Protein AF-A0A926EF50-F1 (afdb_monomer_lite)

Sequence (91 aa):
MVILTIMAIGMLIGGWIFPQKWHTYNNKLQVVSIVILIFCMGVNLGSNDDFMSQLPRMGLKGFIFAIIPILLSVGVVYLLTKHLMKERKND

Structure (mmCIF, N/CA/C/O backbone):
data_AF-A0A926EF50-F1
#
_entry.id   AF-A0A926EF50-F1
#
loop_
_atom_site.group_PDB
_atom_site.id
_atom_site.type_symbol
_atom_site.label_atom_id
_atom_site.label_alt_id
_atom_site.label_comp_id
_atom_site.label_asym_id
_atom_site.label_entity_id
_atom_site.label_seq_id
_atom_site.pdbx_PDB_ins_code
_atom_site.Cartn_x
_atom_site.Cartn_y
_atom_site.Cartn_z
_atom_site.occupancy
_atom_site.B_iso_or_equiv
_atom_site.auth_seq_id
_atom_site.auth_comp_id
_atom_site.auth_asym_id
_atom_site.auth_atom_id
_atom_site.pdbx_PDB_model_num
ATOM 1 N N . MET A 1 1 ? -15.033 -20.368 -3.364 1.00 86.12 1 MET A N 1
ATOM 2 C CA . MET A 1 1 ? -15.902 -20.685 -2.207 1.00 86.12 1 MET A CA 1
ATOM 3 C C . MET A 1 1 ? -15.120 -20.744 -0.904 1.00 86.12 1 MET A C 1
ATOM 5 O O . MET A 1 1 ? -15.417 -19.943 -0.035 1.00 86.12 1 MET A O 1
ATOM 9 N N . VAL A 1 2 ? -14.063 -21.560 -0.804 1.00 92.38 2 VAL A N 1
ATOM 10 C CA . VAL A 1 2 ? -13.235 -21.689 0.417 1.00 92.38 2 VAL A CA 1
ATOM 11 C C . VAL A 1 2 ? -12.735 -20.342 0.966 1.00 92.38 2 VAL A C 1
ATOM 13 O O . VAL A 1 2 ? -12.896 -20.065 2.146 1.00 92.38 2 VAL A O 1
ATOM 16 N N . ILE A 1 3 ? -12.210 -19.462 0.108 1.00 90.00 3 ILE A N 1
ATOM 17 C CA . ILE A 1 3 ? -11.657 -18.159 0.524 1.00 90.00 3 ILE A CA 1
ATOM 18 C C . ILE A 1 3 ? -12.739 -17.261 1.150 1.00 90.00 3 ILE A C 1
ATOM 20 O O . ILE A 1 3 ? -12.520 -16.672 2.202 1.00 90.00 3 ILE A O 1
ATOM 24 N N . LEU A 1 4 ? -13.932 -17.213 0.544 1.00 90.31 4 LEU A N 1
ATOM 25 C CA . LEU A 1 4 ? -15.066 -16.438 1.060 1.00 90.31 4 LEU A CA 1
ATOM 26 C C . LEU A 1 4 ? -15.524 -16.969 2.423 1.00 90.31 4 LEU A C 1
ATOM 28 O O . LEU A 1 4 ? -15.806 -16.183 3.322 1.00 90.31 4 LEU A O 1
ATOM 32 N N . THR A 1 5 ? -15.540 -18.293 2.600 1.00 90.75 5 THR A N 1
ATOM 33 C CA . THR A 1 5 ? -15.877 -18.931 3.879 1.00 90.75 5 THR A CA 1
ATOM 34 C C . THR A 1 5 ? -14.865 -18.574 4.968 1.00 90.75 5 THR A C 1
ATOM 36 O O . THR A 1 5 ? -15.263 -18.217 6.073 1.00 90.75 5 THR A O 1
ATOM 39 N N . ILE A 1 6 ? -13.565 -18.599 4.659 1.00 89.94 6 ILE A N 1
ATOM 40 C CA . ILE A 1 6 ? -12.512 -18.244 5.622 1.00 89.94 6 ILE A CA 1
ATOM 41 C C . ILE A 1 6 ? -12.599 -16.756 5.999 1.00 89.94 6 ILE A C 1
ATOM 43 O O . ILE A 1 6 ? -12.484 -16.422 7.177 1.00 89.94 6 ILE A O 1
ATOM 47 N N . MET A 1 7 ? -12.871 -15.866 5.036 1.00 88.88 7 MET A N 1
ATOM 48 C CA . MET A 1 7 ? -13.080 -14.437 5.309 1.00 88.88 7 MET A CA 1
ATOM 49 C C . MET A 1 7 ? -14.312 -14.193 6.191 1.00 88.88 7 MET A C 1
ATOM 51 O O . MET A 1 7 ? -14.239 -13.399 7.128 1.00 88.88 7 MET A O 1
ATOM 55 N N . ALA A 1 8 ? -15.422 -14.892 5.933 1.00 87.31 8 ALA A N 1
ATOM 56 C CA . ALA A 1 8 ? -16.641 -14.777 6.733 1.00 87.31 8 ALA A CA 1
ATOM 57 C C . ALA A 1 8 ? -16.419 -15.242 8.183 1.00 87.31 8 ALA A C 1
ATOM 59 O O . ALA A 1 8 ? -16.800 -14.546 9.123 1.00 87.31 8 ALA A O 1
ATOM 60 N N . ILE A 1 9 ? -15.740 -16.377 8.372 1.00 89.12 9 ILE A N 1
ATOM 61 C CA . ILE A 1 9 ? -15.395 -16.896 9.702 1.00 89.12 9 ILE A CA 1
ATOM 62 C C . ILE A 1 9 ? -14.440 -15.935 10.426 1.00 89.12 9 ILE A C 1
ATOM 64 O O . ILE A 1 9 ? -14.662 -15.619 11.594 1.00 89.12 9 ILE A O 1
ATOM 68 N N . GLY A 1 10 ? -13.424 -15.412 9.733 1.00 83.88 10 GLY A N 1
ATOM 69 C CA . GLY A 1 10 ? -12.488 -14.435 10.295 1.00 83.88 10 GLY A CA 1
ATOM 70 C C . GLY A 1 10 ? -13.170 -13.144 10.762 1.00 83.88 10 GLY A C 1
ATOM 71 O O . GLY A 1 10 ? -12.846 -12.637 11.834 1.00 83.88 10 GLY A O 1
ATOM 72 N N . MET A 1 11 ? -14.158 -12.647 10.010 1.00 82.69 11 MET A N 1
ATOM 73 C CA . MET A 1 11 ? -14.942 -11.463 10.379 1.00 82.69 11 MET A CA 1
ATOM 74 C C . MET A 1 11 ? -15.833 -11.713 11.608 1.00 82.69 11 MET A C 1
ATOM 76 O O . MET A 1 11 ? -15.883 -10.872 12.506 1.00 82.69 11 MET A O 1
ATOM 80 N N . LEU A 1 12 ? -16.488 -12.877 11.687 1.00 82.69 12 LEU A N 1
ATOM 81 C CA . LEU A 1 12 ? -17.336 -13.255 12.826 1.00 82.69 12 LEU A CA 1
ATOM 82 C C . LEU A 1 12 ? -16.527 -13.423 14.119 1.00 82.69 12 LEU A C 1
ATOM 84 O O . LEU A 1 12 ? -16.922 -12.919 15.170 1.00 82.69 12 LEU A O 1
ATOM 88 N N . ILE A 1 13 ? -15.370 -14.084 14.039 1.00 78.38 13 ILE A N 1
ATOM 89 C CA . ILE A 1 13 ? -14.472 -14.276 15.187 1.00 78.38 13 ILE A CA 1
ATOM 90 C C . ILE A 1 13 ? -13.853 -12.938 15.612 1.00 78.38 13 ILE A C 1
ATOM 92 O O . ILE A 1 13 ? -13.800 -12.635 16.805 1.00 78.38 13 ILE A O 1
ATOM 96 N N . GLY A 1 14 ? -13.441 -12.106 14.649 1.00 73.94 14 GLY A N 1
ATOM 97 C CA . GLY A 1 14 ? -12.914 -10.767 14.912 1.00 73.94 14 GLY A CA 1
ATOM 98 C C . GLY A 1 14 ? -13.915 -9.859 15.633 1.00 73.94 14 GLY A C 1
ATOM 99 O O . GLY A 1 14 ? -13.523 -9.129 16.536 1.00 73.94 14 GLY A O 1
ATOM 100 N N . GLY A 1 15 ? -15.206 -9.941 15.298 1.00 70.94 15 GLY A N 1
ATOM 101 C CA . GLY A 1 15 ? -16.255 -9.142 15.941 1.00 70.94 15 GLY A CA 1
ATOM 102 C C . GLY A 1 15 ? -16.635 -9.589 17.359 1.00 70.94 15 GLY A C 1
ATOM 103 O O . GLY A 1 15 ? -17.069 -8.762 18.155 1.00 70.94 15 GLY A O 1
ATOM 104 N N . TRP A 1 16 ? -16.466 -10.871 17.699 1.00 65.06 16 TRP A N 1
ATOM 105 C CA . TRP A 1 16 ? -16.944 -11.423 18.977 1.00 65.06 16 TRP A CA 1
ATOM 106 C C . TRP A 1 16 ? -15.870 -11.451 20.083 1.00 65.06 16 TRP A C 1
ATOM 108 O O . TRP A 1 16 ? -16.203 -11.433 21.265 1.00 65.06 16 TRP A O 1
ATOM 118 N N . ILE A 1 17 ? -14.578 -11.483 19.728 1.00 60.34 17 ILE A N 1
ATOM 119 C CA . ILE A 1 17 ? -13.484 -11.813 20.667 1.00 60.34 17 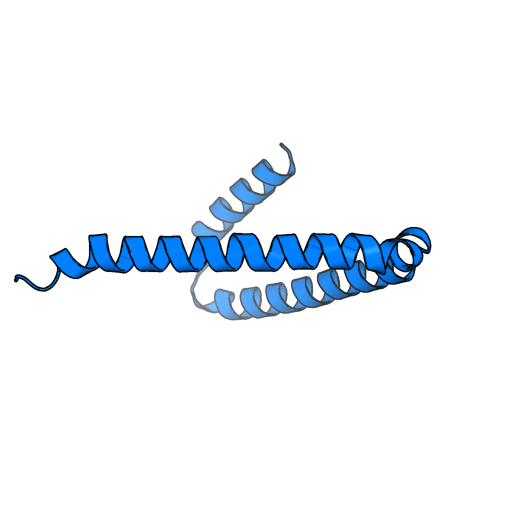ILE A CA 1
ATOM 120 C C . ILE A 1 17 ? -12.509 -10.655 20.964 1.00 60.34 17 ILE A C 1
ATOM 122 O O . ILE A 1 17 ? -11.664 -10.799 21.843 1.00 60.34 17 ILE A O 1
ATOM 126 N N . PHE A 1 18 ? -12.605 -9.495 20.301 1.00 57.03 18 PHE A N 1
ATOM 127 C CA . PHE A 1 18 ? -11.546 -8.469 20.342 1.00 57.03 18 PHE A CA 1
ATOM 128 C C . PHE A 1 18 ? -11.797 -7.265 21.278 1.00 57.03 18 PHE A C 1
ATOM 130 O O . PHE A 1 18 ? -12.373 -6.261 20.859 1.00 57.03 18 PHE A O 1
ATOM 137 N N . PRO A 1 19 ? -11.287 -7.266 22.529 1.00 58.72 19 PRO A N 1
ATOM 138 C CA . PRO A 1 19 ? -11.193 -6.056 23.340 1.00 58.72 19 PRO A CA 1
ATOM 139 C C . PRO A 1 19 ? -10.098 -5.109 22.810 1.00 58.72 19 PRO A C 1
ATOM 141 O O . PRO A 1 19 ? -9.015 -5.537 22.402 1.00 58.72 19 PRO A O 1
ATOM 144 N N . GLN A 1 20 ? -10.358 -3.799 22.900 1.00 57.88 20 GLN A N 1
ATOM 145 C CA . GLN A 1 20 ? -9.577 -2.665 22.358 1.00 57.88 20 GLN A CA 1
ATOM 146 C C . GLN A 1 20 ? -8.041 -2.750 22.542 1.00 57.88 20 GLN A C 1
ATOM 148 O O . GLN A 1 20 ? -7.283 -2.195 21.750 1.00 57.88 20 GLN A O 1
ATOM 153 N N . LYS A 1 21 ? -7.551 -3.461 23.568 1.00 57.91 21 LYS A N 1
ATOM 154 C CA . LYS A 1 21 ? -6.115 -3.593 23.880 1.00 57.91 21 LYS A CA 1
ATOM 155 C C . LYS A 1 21 ? -5.341 -4.509 22.919 1.00 57.91 21 LYS A C 1
ATOM 157 O O . LYS A 1 21 ? -4.139 -4.320 22.750 1.00 57.91 21 LYS A O 1
ATOM 162 N N . TRP A 1 22 ? -5.999 -5.473 22.272 1.00 59.38 22 TRP A N 1
ATOM 163 C CA . TRP A 1 22 ? -5.357 -6.401 21.324 1.00 59.38 22 TRP A CA 1
ATOM 164 C C . TRP A 1 22 ? -5.357 -5.894 19.877 1.00 59.38 22 TRP A C 1
ATOM 166 O O . TRP A 1 22 ? -4.662 -6.450 19.022 1.00 59.38 22 TRP A O 1
ATOM 176 N N . HIS A 1 23 ? -6.076 -4.802 19.608 1.00 61.91 23 HIS A N 1
ATOM 177 C CA . HIS A 1 23 ? -6.173 -4.195 18.283 1.00 61.91 23 HIS A CA 1
ATOM 178 C C . HIS A 1 23 ? -4.813 -3.675 17.786 1.00 61.91 23 HIS A C 1
ATOM 180 O O . HIS A 1 23 ? -4.470 -3.841 16.619 1.00 61.91 23 HIS A O 1
ATOM 186 N N . THR A 1 24 ? -3.986 -3.123 18.681 1.00 65.25 24 THR A N 1
ATOM 187 C CA . THR A 1 24 ? -2.637 -2.630 18.345 1.00 65.25 24 THR A CA 1
ATOM 188 C C . THR A 1 24 ? -1.677 -3.760 17.972 1.00 65.25 24 THR A C 1
ATOM 190 O O . THR A 1 24 ? -0.892 -3.619 17.034 1.00 65.25 24 THR A O 1
ATOM 193 N N . TYR A 1 25 ? -1.750 -4.898 18.671 1.00 74.06 25 TYR A N 1
ATOM 194 C CA . TYR A 1 25 ? -0.943 -6.078 18.348 1.00 74.06 25 TYR A CA 1
ATOM 195 C C . TYR A 1 25 ? -1.376 -6.710 17.028 1.00 74.06 25 TYR A C 1
ATOM 197 O O . TYR A 1 25 ? -0.522 -7.075 16.225 1.00 74.06 25 TYR A O 1
ATOM 205 N N . ASN A 1 26 ? -2.683 -6.774 16.771 1.00 80.31 26 ASN A N 1
ATOM 206 C CA . ASN A 1 26 ? -3.200 -7.316 15.518 1.00 80.31 26 ASN A CA 1
ATOM 207 C C . ASN A 1 26 ? -2.898 -6.412 14.335 1.00 80.31 26 ASN A C 1
ATOM 209 O O . ASN A 1 26 ? -2.500 -6.917 13.296 1.00 80.31 26 ASN A O 1
ATOM 213 N N . ASN A 1 27 ? -2.957 -5.092 14.511 1.00 80.06 27 ASN A N 1
ATOM 214 C CA . ASN A 1 27 ? -2.515 -4.160 13.482 1.00 80.06 27 ASN A CA 1
ATOM 215 C C . ASN A 1 27 ? -1.022 -4.349 13.156 1.00 80.06 27 ASN A C 1
ATOM 217 O O . ASN A 1 27 ? -0.646 -4.433 11.991 1.00 80.06 27 ASN A O 1
ATOM 221 N N . LYS A 1 28 ? -0.159 -4.499 14.174 1.00 85.88 28 LYS A N 1
ATOM 222 C CA . LYS A 1 28 ? 1.269 -4.793 13.953 1.00 85.88 28 LYS A CA 1
ATOM 223 C C . LYS A 1 28 ? 1.486 -6.127 13.238 1.00 85.88 28 LYS A C 1
ATOM 225 O O . LYS A 1 28 ? 2.241 -6.162 12.272 1.00 85.88 28 LYS A O 1
ATOM 230 N N . LEU A 1 29 ? 0.831 -7.199 13.686 1.00 87.94 29 LEU A N 1
ATOM 231 C CA . LEU A 1 29 ? 0.913 -8.512 13.040 1.00 87.94 29 LEU A CA 1
ATOM 232 C C . LEU A 1 29 ? 0.420 -8.455 11.594 1.00 87.94 29 LEU A C 1
ATOM 234 O O . LEU A 1 29 ? 1.111 -8.940 10.708 1.00 87.94 29 LEU A O 1
ATOM 238 N N . GLN A 1 30 ? -0.713 -7.800 11.345 1.00 89.69 30 GLN A N 1
ATOM 239 C CA . GLN A 1 30 ? -1.279 -7.633 10.011 1.00 89.69 30 GLN A CA 1
ATOM 240 C C . GLN A 1 30 ? -0.313 -6.899 9.081 1.00 89.69 30 GLN A C 1
ATOM 242 O O . GLN A 1 30 ? -0.071 -7.368 7.973 1.00 89.69 30 GLN A O 1
ATOM 247 N N . VAL A 1 31 ? 0.275 -5.785 9.524 1.00 93.44 31 VAL A N 1
ATOM 248 C CA . VAL A 1 31 ? 1.257 -5.042 8.722 1.00 93.44 31 VAL A CA 1
ATOM 249 C C . VAL A 1 31 ? 2.487 -5.903 8.432 1.00 93.44 31 VAL A C 1
ATOM 251 O O . VAL A 1 31 ? 2.914 -5.968 7.282 1.00 93.44 31 VAL A O 1
ATOM 254 N N . VAL A 1 32 ? 3.023 -6.617 9.427 1.00 95.19 32 VAL A N 1
ATOM 255 C CA . VAL A 1 32 ? 4.162 -7.532 9.227 1.00 95.19 32 VAL A CA 1
ATOM 256 C C . VAL A 1 32 ? 3.812 -8.629 8.219 1.00 95.19 32 VAL A C 1
ATOM 258 O O . VAL A 1 32 ? 4.584 -8.878 7.295 1.00 95.19 32 VAL A O 1
ATOM 261 N N . SER A 1 33 ? 2.633 -9.244 8.335 1.00 91.56 33 SER A N 1
ATOM 262 C CA . SER A 1 33 ? 2.162 -10.253 7.386 1.00 91.56 33 SER A CA 1
ATOM 263 C C . SER A 1 33 ? 1.997 -9.691 5.976 1.00 91.56 33 SER A C 1
ATOM 265 O O . SER A 1 33 ? 2.408 -10.347 5.024 1.00 91.56 33 SER A O 1
ATOM 267 N N . ILE A 1 34 ? 1.453 -8.479 5.824 1.00 95.69 34 ILE A N 1
ATOM 268 C CA . ILE A 1 34 ? 1.323 -7.809 4.522 1.00 95.69 34 ILE A CA 1
ATOM 269 C C . ILE A 1 34 ? 2.703 -7.571 3.908 1.00 95.69 34 ILE A C 1
ATOM 271 O O . ILE A 1 34 ? 2.895 -7.861 2.731 1.00 95.69 34 ILE A O 1
ATOM 275 N N . VAL A 1 35 ? 3.674 -7.096 4.690 1.00 96.25 35 VAL A N 1
ATOM 276 C CA . VAL A 1 35 ? 5.044 -6.869 4.206 1.00 96.25 35 VAL A CA 1
ATOM 277 C C . VAL A 1 35 ? 5.674 -8.174 3.721 1.00 96.25 35 VAL A C 1
ATOM 279 O O . VAL A 1 35 ? 6.210 -8.213 2.615 1.00 96.25 35 VAL A O 1
ATOM 282 N N . ILE A 1 36 ? 5.559 -9.254 4.501 1.00 96.25 36 ILE A N 1
ATOM 283 C CA . ILE A 1 36 ? 6.060 -10.580 4.110 1.00 96.25 36 ILE A CA 1
ATOM 284 C C . ILE A 1 36 ? 5.365 -11.060 2.828 1.00 96.25 36 ILE A C 1
ATOM 286 O O . ILE A 1 36 ? 6.026 -11.545 1.913 1.00 96.25 36 ILE A O 1
ATOM 290 N N . LEU A 1 37 ? 4.046 -10.889 2.725 1.00 94.31 37 LEU A N 1
ATOM 291 C CA . LEU A 1 37 ? 3.269 -11.320 1.563 1.00 94.31 37 LEU A CA 1
ATOM 292 C C . LEU A 1 37 ? 3.655 -10.549 0.290 1.00 94.31 37 LEU A C 1
ATOM 294 O O . LEU A 1 37 ? 3.856 -11.160 -0.759 1.00 94.31 37 LEU A O 1
ATOM 298 N N . ILE A 1 38 ? 3.798 -9.222 0.387 1.00 95.31 38 ILE A N 1
ATOM 299 C CA . ILE A 1 38 ? 4.251 -8.367 -0.719 1.00 95.31 38 ILE A CA 1
ATOM 300 C C . ILE A 1 38 ? 5.666 -8.766 -1.141 1.00 95.31 38 ILE A C 1
ATOM 302 O O . ILE A 1 38 ? 5.939 -8.865 -2.336 1.00 95.31 38 ILE A O 1
ATOM 306 N N . PHE A 1 39 ? 6.549 -9.049 -0.182 1.00 95.38 39 PHE A N 1
ATOM 307 C CA . PHE A 1 39 ? 7.897 -9.526 -0.472 1.00 95.38 39 PHE A CA 1
ATOM 308 C C . PHE A 1 39 ? 7.875 -10.858 -1.234 1.00 95.38 39 PHE A C 1
ATOM 310 O O . PHE A 1 39 ? 8.512 -10.974 -2.280 1.00 95.38 39 PHE A O 1
ATOM 317 N N . CYS A 1 40 ? 7.086 -11.836 -0.778 1.00 93.25 40 CYS A N 1
ATOM 318 C CA . CYS A 1 40 ? 6.910 -13.106 -1.482 1.00 93.25 40 CYS A CA 1
ATOM 319 C C . CYS A 1 40 ? 6.357 -12.915 -2.900 1.00 93.25 40 CYS A C 1
ATOM 321 O O . CYS A 1 40 ? 6.858 -13.546 -3.831 1.00 93.25 40 CYS A O 1
ATOM 323 N N . MET A 1 41 ? 5.369 -12.033 -3.088 1.00 90.81 41 MET A N 1
ATOM 324 C CA . MET A 1 41 ? 4.876 -11.683 -4.424 1.00 90.81 41 MET A CA 1
ATOM 325 C C . MET A 1 41 ? 5.981 -11.075 -5.294 1.00 90.81 41 MET A C 1
ATOM 327 O O . MET A 1 41 ? 6.129 -11.482 -6.441 1.00 90.81 41 MET A O 1
ATOM 331 N N . GLY A 1 42 ? 6.792 -10.160 -4.756 1.00 88.69 42 GLY A N 1
ATOM 332 C CA . GLY A 1 42 ? 7.919 -9.558 -5.473 1.00 88.69 42 GLY A CA 1
ATOM 333 C C . GLY A 1 42 ? 8.966 -10.583 -5.922 1.00 88.69 42 GLY A C 1
ATOM 334 O O . GLY A 1 42 ? 9.376 -10.569 -7.081 1.00 88.69 42 GLY A O 1
ATOM 335 N N . VAL A 1 43 ? 9.346 -11.516 -5.042 1.00 89.38 43 VAL A N 1
ATOM 336 C CA . VAL A 1 43 ? 10.269 -12.616 -5.379 1.00 89.38 43 VAL A CA 1
ATOM 337 C C . VAL A 1 43 ? 9.671 -13.526 -6.450 1.00 89.38 43 VAL A C 1
ATOM 339 O O . VAL A 1 43 ? 10.367 -13.901 -7.392 1.00 89.38 43 VAL A O 1
ATOM 342 N N . ASN A 1 44 ? 8.378 -13.848 -6.350 1.00 87.12 44 ASN A N 1
ATOM 343 C CA . ASN A 1 44 ? 7.701 -14.664 -7.354 1.00 87.12 44 ASN A CA 1
ATOM 344 C C . ASN A 1 44 ? 7.718 -13.963 -8.723 1.00 87.12 44 ASN A C 1
ATOM 346 O O . ASN A 1 44 ? 8.104 -14.569 -9.713 1.00 87.12 44 ASN A O 1
ATOM 350 N N . LEU A 1 45 ? 7.404 -12.666 -8.780 1.00 83.75 45 LEU A N 1
ATOM 351 C CA . LEU A 1 45 ? 7.434 -11.881 -10.021 1.00 83.75 45 LEU A CA 1
ATOM 352 C C . LEU A 1 45 ? 8.844 -11.782 -10.627 1.00 83.75 45 LEU A C 1
ATOM 354 O O . LEU A 1 45 ? 8.978 -11.850 -11.844 1.00 83.75 45 LEU A O 1
ATOM 358 N N . GLY A 1 46 ? 9.887 -11.663 -9.798 1.00 81.69 46 GLY A N 1
ATOM 359 C CA . GLY A 1 46 ? 11.282 -11.626 -10.253 1.00 81.69 46 GLY A CA 1
ATOM 360 C C . GLY A 1 46 ? 11.831 -12.976 -10.726 1.00 81.69 46 GLY A C 1
ATOM 361 O O . GLY A 1 46 ? 12.702 -13.001 -11.587 1.00 81.69 46 GLY A O 1
ATOM 362 N N . SER A 1 47 ? 11.316 -14.089 -10.195 1.00 79.50 47 SER A N 1
ATOM 363 C CA . SER A 1 47 ? 11.716 -15.448 -10.589 1.00 79.50 47 SER A CA 1
ATOM 364 C C . SER A 1 47 ? 10.985 -15.970 -11.834 1.00 79.50 47 SER A C 1
ATOM 366 O O . SER A 1 47 ? 11.310 -17.056 -12.308 1.00 79.50 47 SER A O 1
ATOM 368 N N . ASN A 1 48 ? 9.980 -15.248 -12.337 1.00 79.06 48 ASN A N 1
ATOM 369 C CA . ASN A 1 48 ? 9.231 -15.626 -13.532 1.00 79.06 48 ASN A CA 1
ATOM 370 C C . ASN A 1 48 ? 9.773 -14.864 -14.756 1.00 79.06 48 ASN A C 1
ATOM 372 O O . ASN A 1 48 ? 9.424 -13.701 -14.969 1.00 79.06 48 ASN A O 1
ATOM 376 N N . ASP A 1 49 ? 10.564 -15.525 -15.606 1.00 69.12 49 ASP A N 1
ATOM 377 C CA . ASP A 1 49 ? 11.096 -14.939 -16.855 1.00 69.12 49 ASP A CA 1
ATOM 378 C C . ASP A 1 49 ? 9.984 -14.486 -17.824 1.00 69.12 49 ASP A C 1
ATOM 380 O O . ASP A 1 49 ? 10.106 -13.484 -18.538 1.00 69.12 49 ASP A O 1
ATOM 384 N N . ASP A 1 50 ? 8.842 -15.176 -17.798 1.00 72.06 50 ASP A N 1
ATOM 385 C CA . ASP A 1 50 ? 7.623 -14.790 -18.514 1.00 72.06 50 ASP A CA 1
ATOM 386 C C . ASP A 1 50 ? 7.065 -13.442 -18.026 1.00 72.06 50 ASP A C 1
ATOM 388 O O . ASP A 1 50 ? 6.577 -12.638 -18.817 1.00 72.06 50 ASP A O 1
ATOM 392 N N . PHE A 1 51 ? 7.174 -13.140 -16.729 1.00 73.19 51 PHE A N 1
ATOM 393 C CA . PHE A 1 51 ? 6.729 -11.858 -16.188 1.00 73.19 51 PHE A CA 1
ATOM 394 C C . PHE A 1 51 ? 7.677 -10.723 -16.591 1.00 73.19 51 PHE A C 1
ATOM 396 O O . PHE A 1 51 ? 7.200 -9.654 -16.956 1.00 73.19 51 PHE A O 1
ATOM 403 N N . MET A 1 52 ? 8.996 -10.953 -16.597 1.00 72.06 52 MET A N 1
ATOM 404 C CA . MET A 1 52 ? 9.995 -9.964 -17.039 1.00 72.06 52 MET A CA 1
ATOM 405 C C . MET A 1 52 ? 9.918 -9.656 -18.539 1.00 72.06 52 MET A C 1
ATOM 407 O O . MET A 1 52 ? 10.012 -8.496 -18.942 1.00 72.06 52 MET A O 1
ATOM 411 N N . SER A 1 53 ? 9.685 -10.670 -19.371 1.00 75.12 53 SER A N 1
ATOM 412 C CA . SER A 1 53 ? 9.510 -10.487 -20.818 1.00 75.12 53 SER A CA 1
ATOM 413 C C . SER A 1 53 ? 8.151 -9.871 -21.178 1.00 75.12 53 SER A C 1
ATOM 415 O O . SER A 1 53 ? 8.061 -9.061 -22.103 1.00 75.12 53 SER A O 1
ATOM 417 N N . GLN A 1 54 ? 7.091 -10.183 -20.423 1.00 77.62 54 GLN A N 1
ATOM 418 C CA . GLN A 1 54 ? 5.756 -9.607 -20.619 1.00 77.62 54 GLN A CA 1
ATOM 419 C C . GLN A 1 54 ? 5.506 -8.322 -19.817 1.00 77.62 54 GLN A C 1
ATOM 421 O O . GLN A 1 54 ? 4.462 -7.689 -20.000 1.00 77.62 54 GLN A O 1
ATOM 426 N N . LEU A 1 55 ? 6.459 -7.883 -18.995 1.00 80.88 55 LEU A N 1
ATOM 427 C CA . LEU A 1 55 ? 6.383 -6.692 -18.146 1.00 80.88 55 LEU A CA 1
ATOM 428 C C . LEU A 1 55 ? 6.002 -5.413 -18.906 1.00 80.88 55 LEU A C 1
ATOM 430 O O . LEU A 1 55 ? 5.157 -4.675 -18.403 1.00 80.88 55 LEU A O 1
ATOM 434 N N . PRO A 1 56 ? 6.494 -5.153 -20.137 1.00 78.19 56 PRO A N 1
ATOM 435 C CA . PRO A 1 56 ? 6.048 -4.003 -20.925 1.00 78.19 56 PRO A CA 1
ATOM 436 C C . PRO A 1 56 ? 4.555 -4.078 -21.272 1.00 78.19 56 PRO A C 1
ATOM 438 O O . PRO A 1 56 ? 3.832 -3.085 -21.198 1.00 78.19 56 PRO A O 1
ATOM 441 N N . ARG A 1 57 ? 4.060 -5.273 -21.616 1.00 79.94 57 ARG A N 1
ATOM 442 C CA . ARG A 1 57 ? 2.665 -5.503 -22.020 1.00 79.94 57 ARG A CA 1
ATOM 443 C C . ARG A 1 57 ? 1.721 -5.529 -20.817 1.00 79.94 57 ARG A C 1
ATOM 445 O O . ARG A 1 57 ? 0.622 -4.977 -20.890 1.00 79.94 57 ARG A O 1
ATOM 452 N N . MET A 1 58 ? 2.140 -6.153 -19.719 1.00 81.31 58 MET A N 1
ATOM 453 C CA . MET A 1 58 ? 1.416 -6.173 -18.447 1.00 81.31 58 MET A CA 1
ATOM 454 C C . MET A 1 58 ? 1.441 -4.804 -17.767 1.00 81.31 58 MET A C 1
ATOM 456 O O . MET A 1 58 ? 0.420 -4.391 -17.232 1.00 81.31 58 MET A O 1
ATOM 460 N N . GLY A 1 59 ? 2.544 -4.062 -17.866 1.00 81.62 59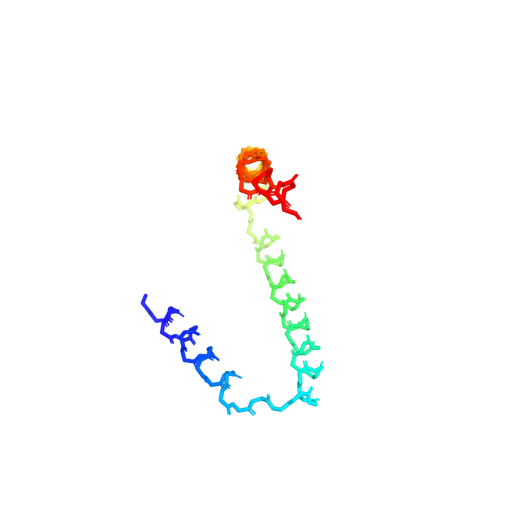 GLY A N 1
ATOM 461 C CA . GLY A 1 59 ? 2.681 -2.694 -17.375 1.00 81.62 59 GLY A CA 1
ATOM 462 C C . GLY A 1 59 ? 1.775 -1.718 -18.120 1.00 81.62 59 GLY A C 1
ATOM 463 O O . GLY A 1 59 ? 1.055 -0.961 -17.475 1.00 81.62 59 GLY A O 1
ATOM 464 N N . LEU A 1 60 ? 1.705 -1.791 -19.458 1.00 84.44 60 LEU A N 1
ATOM 465 C CA . LEU A 1 60 ? 0.767 -0.965 -20.233 1.00 84.44 60 LEU A CA 1
ATOM 466 C C . LEU A 1 60 ? -0.693 -1.260 -19.863 1.00 84.44 60 LEU A C 1
ATOM 468 O O . LEU A 1 60 ? -1.485 -0.345 -19.641 1.00 84.44 60 LEU A O 1
ATOM 472 N N . LYS A 1 61 ? -1.051 -2.548 -19.770 1.00 85.06 61 LYS A N 1
ATOM 473 C CA . LYS A 1 61 ? -2.390 -2.969 -19.336 1.00 85.06 61 LYS A CA 1
ATOM 474 C C . LYS A 1 61 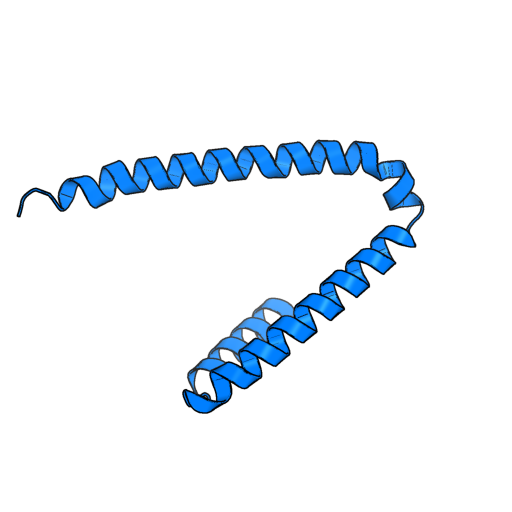? -2.674 -2.503 -17.909 1.00 85.06 61 LYS A C 1
ATOM 476 O O . LYS A 1 61 ? -3.733 -1.940 -17.670 1.00 85.06 61 LYS A O 1
ATOM 481 N N . GLY A 1 62 ? -1.732 -2.698 -16.990 1.00 88.62 62 GLY A N 1
ATOM 482 C CA . GLY A 1 62 ? -1.830 -2.291 -15.590 1.00 88.62 62 GLY A CA 1
ATOM 483 C C . GLY A 1 62 ? -1.980 -0.782 -15.428 1.00 88.62 62 GLY A C 1
ATOM 484 O O . GLY A 1 62 ? -2.788 -0.338 -14.624 1.00 88.62 62 GLY A O 1
ATOM 485 N N . PHE A 1 63 ? -1.288 0.011 -16.245 1.00 89.44 63 PHE A N 1
ATOM 486 C CA . PHE A 1 63 ? -1.414 1.466 -16.256 1.00 89.44 63 PHE A CA 1
ATOM 487 C C . PHE A 1 63 ? -2.818 1.916 -16.678 1.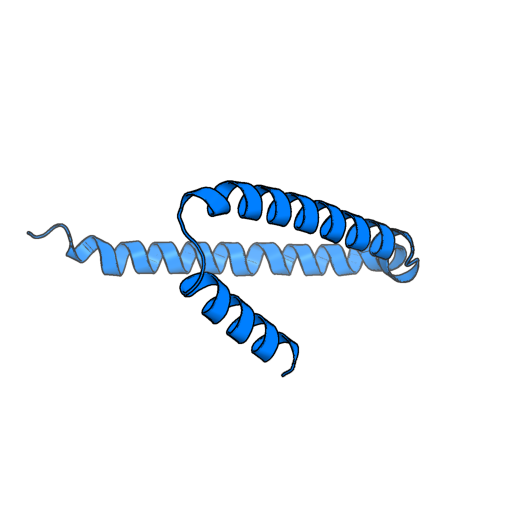00 89.44 63 PHE A C 1
ATOM 489 O O . PHE A 1 63 ? -3.441 2.735 -16.003 1.00 89.44 63 PHE A O 1
ATOM 496 N N . ILE A 1 64 ? -3.361 1.316 -17.741 1.00 92.38 64 ILE A N 1
ATOM 497 C CA . ILE A 1 64 ? -4.743 1.558 -18.180 1.00 92.38 64 ILE A CA 1
ATOM 498 C C . ILE A 1 64 ? -5.740 1.115 -17.091 1.00 92.38 64 ILE A C 1
ATOM 500 O O . ILE A 1 64 ? -6.661 1.861 -16.756 1.00 92.38 64 ILE A O 1
ATOM 504 N N . PHE A 1 65 ? -5.521 -0.058 -16.485 1.00 89.62 65 PHE A N 1
ATOM 505 C CA . PHE A 1 65 ? -6.310 -0.575 -15.361 1.00 89.62 65 PHE A CA 1
ATOM 506 C C . PHE A 1 65 ? -6.133 0.209 -14.059 1.00 89.62 65 PHE A C 1
ATOM 508 O O . PHE A 1 65 ? -6.948 0.037 -13.165 1.00 89.62 65 PHE A O 1
ATOM 515 N N . ALA A 1 66 ? -5.122 1.061 -13.922 1.00 92.00 66 ALA A N 1
ATOM 516 C CA . ALA A 1 66 ? -5.004 1.975 -12.796 1.00 92.00 66 ALA A CA 1
ATOM 517 C C . ALA A 1 66 ? -5.787 3.260 -13.086 1.00 92.00 66 ALA A C 1
ATOM 519 O O . ALA A 1 66 ? -6.665 3.642 -12.316 1.00 92.00 66 ALA A O 1
ATOM 520 N N . ILE A 1 67 ? -5.530 3.899 -14.230 1.00 94.25 67 ILE A N 1
ATOM 521 C CA . ILE A 1 67 ? -6.106 5.211 -14.551 1.00 94.25 67 ILE A CA 1
ATOM 522 C C . ILE A 1 67 ? -7.627 5.153 -14.689 1.00 94.25 67 ILE A C 1
ATOM 524 O O . ILE A 1 67 ? -8.315 5.993 -14.111 1.00 94.25 67 ILE A O 1
ATOM 528 N N . ILE A 1 68 ? -8.165 4.174 -15.423 1.00 94.38 68 ILE A N 1
ATOM 529 C CA . ILE A 1 68 ? -9.608 4.088 -15.686 1.00 94.38 68 ILE A CA 1
ATOM 530 C C . ILE A 1 68 ? -10.423 4.004 -14.382 1.00 94.38 68 ILE A C 1
ATOM 532 O O . ILE A 1 68 ? -11.285 4.862 -14.178 1.00 94.38 68 ILE A O 1
ATOM 536 N N . PRO A 1 69 ? -10.186 3.036 -13.474 1.00 94.00 69 PRO A N 1
ATOM 537 C CA . PRO A 1 69 ? -10.957 2.949 -12.241 1.00 94.00 69 PRO A CA 1
ATOM 538 C C . PRO A 1 69 ? -10.641 4.071 -11.254 1.00 94.00 69 PRO A C 1
ATOM 540 O O . PRO A 1 69 ? -11.540 4.439 -10.507 1.00 94.00 69 PRO A O 1
ATOM 543 N N . ILE A 1 70 ? -9.437 4.658 -11.254 1.00 94.44 70 ILE A N 1
ATOM 544 C CA . ILE A 1 70 ? -9.158 5.844 -10.426 1.00 94.44 70 ILE A CA 1
ATOM 545 C C . ILE A 1 70 ? -10.033 7.015 -10.881 1.00 94.44 70 ILE A C 1
ATOM 547 O O . ILE A 1 70 ? -10.749 7.592 -10.064 1.00 94.44 70 ILE A O 1
ATOM 551 N N . LEU A 1 71 ? -10.031 7.337 -12.177 1.00 94.75 71 LEU A N 1
ATOM 552 C CA . LEU A 1 71 ? -10.843 8.427 -12.725 1.00 94.75 71 LEU A CA 1
ATOM 553 C C . LEU A 1 71 ? -12.340 8.170 -12.535 1.00 94.75 71 LEU A C 1
ATOM 555 O O . LEU A 1 71 ? -13.071 9.072 -12.129 1.00 94.75 71 LEU A O 1
ATOM 559 N N . LEU A 1 72 ? -12.789 6.936 -12.776 1.00 93.81 72 LEU A N 1
ATOM 560 C CA . LEU A 1 72 ? -14.181 6.546 -12.576 1.00 93.81 72 LEU A CA 1
ATOM 561 C C . LEU A 1 72 ? -14.583 6.637 -11.096 1.00 93.81 72 LEU A C 1
ATOM 563 O O . LEU A 1 72 ? -15.623 7.210 -10.791 1.00 93.81 72 LEU A O 1
ATOM 567 N N . SER A 1 73 ? -13.755 6.127 -10.178 1.00 93.44 73 SER A N 1
ATOM 568 C CA . SER A 1 73 ? -14.005 6.176 -8.732 1.00 93.44 73 SER A CA 1
ATOM 569 C C . SER A 1 73 ? -14.078 7.619 -8.234 1.00 93.44 73 SER A C 1
ATOM 571 O O . SER A 1 73 ? -15.057 7.999 -7.595 1.00 93.44 73 SER A O 1
ATOM 573 N N . VAL A 1 74 ? -13.110 8.464 -8.606 1.00 94.19 74 VAL A N 1
ATOM 574 C CA . VAL A 1 74 ? -13.110 9.892 -8.249 1.00 94.19 74 VAL A CA 1
ATOM 575 C C . VAL A 1 74 ? -14.330 10.606 -8.837 1.00 94.19 74 VAL A C 1
ATOM 577 O O . VAL A 1 74 ? -14.989 11.366 -8.128 1.00 94.19 74 VAL A O 1
ATOM 580 N N . GLY A 1 75 ? -14.679 10.337 -10.098 1.00 92.38 75 GLY A N 1
ATOM 581 C CA . GLY A 1 75 ? -15.854 10.918 -10.747 1.00 92.38 75 GLY A CA 1
ATOM 582 C C . GLY A 1 75 ? -17.163 10.533 -10.054 1.00 92.38 75 GLY A C 1
ATOM 583 O O . GLY A 1 75 ? -17.987 11.403 -9.765 1.00 92.38 75 GLY A O 1
ATOM 584 N N . VAL A 1 76 ? -17.332 9.250 -9.721 1.00 92.00 76 VAL A N 1
ATOM 585 C CA . VAL A 1 76 ? -18.502 8.745 -8.990 1.00 92.00 76 VAL A CA 1
ATOM 586 C C . VAL A 1 76 ? -18.567 9.344 -7.591 1.00 92.00 76 VAL A C 1
ATOM 588 O O . VAL A 1 76 ? -19.625 9.837 -7.211 1.00 92.00 76 VAL A O 1
ATOM 591 N N . VAL A 1 77 ? -17.460 9.368 -6.843 1.00 92.25 77 VAL A N 1
ATOM 592 C CA . VAL A 1 77 ? -17.414 9.966 -5.499 1.00 92.25 77 VAL A CA 1
ATOM 593 C C . VAL A 1 77 ? -17.752 11.451 -5.555 1.00 92.25 77 VAL A C 1
ATOM 595 O O . VAL A 1 77 ? -18.502 11.927 -4.707 1.00 92.25 77 VAL A O 1
ATOM 598 N N . TYR A 1 78 ? -17.268 12.190 -6.554 1.00 89.38 78 TYR A N 1
ATOM 599 C CA . TYR A 1 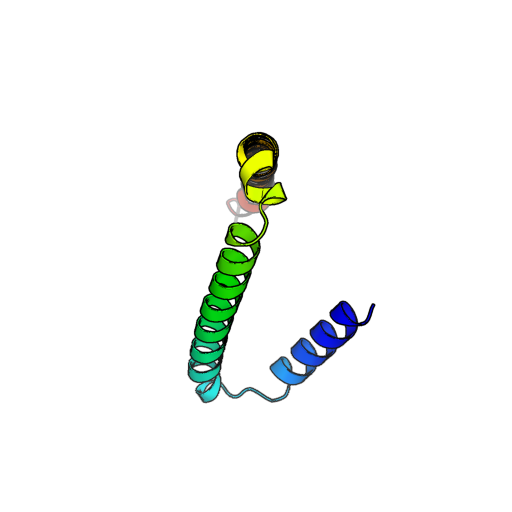78 ? -17.577 13.612 -6.699 1.00 89.38 78 TYR A CA 1
ATOM 600 C C . TYR A 1 78 ? -19.051 13.849 -7.054 1.00 89.38 78 TYR A C 1
ATOM 602 O O . TYR A 1 78 ? -19.686 14.738 -6.484 1.00 89.38 78 TYR A O 1
ATOM 610 N N . LEU A 1 79 ? -19.626 13.026 -7.939 1.00 87.00 79 LEU A N 1
ATOM 611 C CA . LEU A 1 79 ? -21.048 13.079 -8.282 1.00 87.00 79 LEU A CA 1
ATOM 612 C C . LEU A 1 79 ? -21.921 12.733 -7.073 1.00 87.00 79 LEU A C 1
ATOM 614 O O . LEU A 1 79 ? -22.841 13.487 -6.758 1.00 87.00 79 LEU A O 1
ATOM 618 N N . LEU A 1 80 ? -21.597 11.656 -6.352 1.00 86.06 80 LEU A N 1
ATOM 619 C CA . LEU A 1 80 ? -22.281 11.275 -5.116 1.00 86.06 80 LEU A CA 1
ATOM 620 C C . LEU A 1 80 ? -22.132 12.350 -4.043 1.00 86.06 80 LEU A C 1
ATOM 622 O O . LEU A 1 80 ? -23.120 12.718 -3.431 1.00 86.06 80 LEU A O 1
ATOM 626 N N . THR A 1 81 ? -20.944 12.916 -3.841 1.00 84.94 81 THR A N 1
ATOM 627 C CA . THR A 1 81 ? -20.735 13.990 -2.856 1.00 84.94 81 THR A CA 1
ATOM 628 C C . THR A 1 81 ? -21.568 15.218 -3.218 1.00 84.94 81 THR A C 1
ATOM 630 O O . THR A 1 81 ? -22.254 15.779 -2.368 1.00 84.94 81 THR A O 1
ATOM 633 N N . LYS A 1 82 ? -21.594 15.612 -4.495 1.00 81.19 82 LYS A N 1
ATOM 634 C CA . LYS A 1 82 ? -22.395 16.752 -4.956 1.00 81.19 82 LYS A CA 1
ATOM 635 C C . LYS A 1 82 ? -23.903 16.489 -4.889 1.00 81.19 82 LYS A C 1
ATOM 637 O O . LYS A 1 82 ? -24.647 17.434 -4.660 1.00 81.19 82 LYS A O 1
ATOM 642 N N . HIS A 1 83 ? -24.357 15.256 -5.101 1.00 78.56 83 HIS A N 1
ATOM 643 C CA . HIS A 1 83 ? -25.782 14.913 -5.106 1.00 78.56 83 HIS A CA 1
ATOM 644 C C . HIS A 1 83 ? -26.317 14.599 -3.699 1.00 78.56 83 HIS A C 1
ATOM 646 O O . HIS A 1 83 ? -27.405 15.030 -3.349 1.00 78.56 83 HIS A O 1
ATOM 652 N N . LEU A 1 84 ? -25.529 13.914 -2.865 1.00 72.19 84 LEU A N 1
ATOM 653 C CA . LEU A 1 84 ? -25.918 13.451 -1.530 1.00 72.19 84 LEU A CA 1
ATOM 654 C C . LEU A 1 84 ? -25.605 14.478 -0.425 1.00 72.19 84 LEU A C 1
ATOM 656 O O . LEU A 1 84 ? -26.333 14.565 0.558 1.00 72.19 84 LEU A O 1
ATOM 660 N N . MET A 1 85 ? -24.525 15.263 -0.561 1.00 62.94 85 MET A N 1
ATOM 661 C CA . MET A 1 85 ? -24.083 16.212 0.477 1.00 62.94 85 MET A CA 1
ATOM 662 C C . MET A 1 85 ? -24.568 17.650 0.236 1.00 62.94 85 MET A C 1
ATOM 664 O O . MET A 1 85 ? -24.560 18.458 1.162 1.00 62.94 85 MET A O 1
ATOM 668 N N . LYS A 1 86 ? -25.041 17.983 -0.974 1.00 53.75 86 LYS A N 1
ATOM 669 C CA . LYS A 1 86 ? -25.669 19.288 -1.253 1.00 53.75 86 LYS A CA 1
ATOM 670 C C . LYS A 1 86 ? -27.055 19.430 -0.607 1.00 53.75 86 LYS A C 1
ATOM 672 O O . LYS A 1 86 ? -27.445 20.546 -0.287 1.00 53.75 86 LYS A O 1
ATOM 677 N N . GLU A 1 87 ? -27.732 18.319 -0.325 1.00 56.12 87 GLU A N 1
ATOM 678 C CA . GLU A 1 87 ? -28.998 18.269 0.427 1.00 56.12 87 GLU A CA 1
ATOM 679 C C . GLU A 1 87 ? -28.826 18.568 1.931 1.00 56.12 87 GLU A C 1
ATOM 681 O O . GLU A 1 87 ? -29.792 18.869 2.616 1.00 56.12 87 GLU A O 1
ATOM 686 N N . ARG A 1 88 ? -27.597 18.538 2.473 1.00 53.44 88 ARG A N 1
ATOM 687 C CA . ARG A 1 88 ? -27.321 18.798 3.903 1.00 53.44 88 ARG A CA 1
ATOM 688 C C . ARG A 1 88 ? -27.029 20.267 4.236 1.00 53.44 88 ARG A C 1
ATOM 690 O O . ARG A 1 88 ? -26.648 20.552 5.364 1.00 53.44 88 ARG A O 1
ATOM 697 N N . LYS A 1 89 ? -27.154 21.189 3.273 1.00 45.62 89 LYS A N 1
ATOM 698 C CA . LYS A 1 89 ? -26.918 22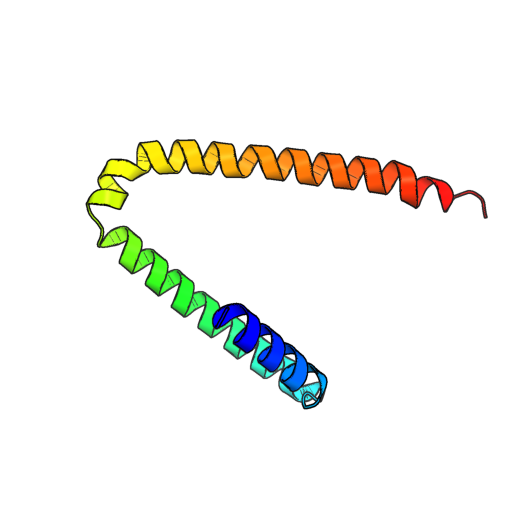.635 3.474 1.00 45.62 89 LYS A CA 1
ATOM 699 C C . LYS A 1 89 ? -28.204 23.475 3.403 1.00 45.62 89 LYS A C 1
ATOM 701 O O . LYS A 1 89 ? -28.126 24.659 3.099 1.00 45.62 89 LYS A O 1
ATOM 706 N N . ASN A 1 90 ? -29.357 22.850 3.644 1.00 44.69 90 ASN A N 1
ATOM 707 C CA . ASN A 1 90 ? -30.651 23.508 3.836 1.00 44.69 90 ASN A CA 1
ATOM 708 C C . ASN A 1 90 ? -31.364 22.910 5.067 1.00 44.69 90 ASN A C 1
ATOM 710 O O . ASN A 1 90 ? -32.474 22.411 4.952 1.00 44.69 90 ASN A O 1
ATOM 714 N N . ASP A 1 91 ? -30.681 22.908 6.208 1.00 40.38 91 ASP A N 1
ATOM 715 C CA . ASP A 1 91 ? -31.223 22.957 7.578 1.00 40.38 91 ASP A CA 1
ATOM 716 C C . ASP A 1 91 ? -30.114 23.570 8.463 1.00 40.38 91 ASP A C 1
ATOM 718 O O . ASP A 1 91 ? -30.407 24.052 9.577 1.00 40.38 91 ASP A O 1
#

Foldseek 3Di:
DVVVVVVVVVVVCCVPPDDPVCVVVVVVVVVVVVVVVVVVVVVVLVPDPVNVVCVVVVVVVVVVVVVVVVVVVVVVVVVCCCVVVVVVPPD

Organism: NCBI:txid2763666

Secondary structure (DSSP, 8-state):
-HHHHHHHHHHHHHHHH--TTSHHHHHHHHHHHHHHHHHHHHHHHHH-HHHHHHHHHHHHHHHHHHHHHHHHHHHHHHHHHHHHSGGGG--

Radius of gyration: 20.64 Å; chains: 1; bounding box: 43×45×46 Å

pLDDT: mean 81.04, std 13.53, range [40.38, 96.25]

InterPro domains:
  IPR005642 Lysine exporter LysO [PF03956] (5-77)